Protein AF-A0A9X2EWD2-F1 (afdb_monomer)

Foldseek 3Di:
DVPADPDLQQDFDWDFDQFDADPVRDGHHGFQKDFPDFDPDPDPVVDGDGDMDHDVGDIDTDPDGSCHVVVVVVVVVVD

Structure (mmCIF, N/CA/C/O backbone):
data_AF-A0A9X2EWD2-F1
#
_entry.id   AF-A0A9X2EWD2-F1
#
loop_
_atom_site.group_PDB
_atom_site.id
_atom_site.type_symbol
_atom_site.label_atom_id
_atom_site.label_alt_id
_atom_site.label_comp_id
_atom_site.label_asym_id
_atom_site.label_entity_id
_atom_site.label_seq_id
_atom_site.pdbx_PDB_ins_code
_atom_site.Cartn_x
_atom_site.Cartn_y
_atom_site.Cartn_z
_atom_site.occupancy
_atom_site.B_iso_or_equiv
_atom_site.auth_seq_id
_atom_site.auth_comp_id
_atom_site.auth_asym_id
_atom_site.auth_atom_id
_atom_site.pdbx_PDB_model_num
ATOM 1 N N . LEU A 1 1 ? -13.001 5.943 4.984 1.00 83.12 1 LEU A N 1
ATOM 2 C CA . LEU A 1 1 ? -14.239 5.197 5.322 1.00 83.12 1 LEU A CA 1
ATOM 3 C C . LEU A 1 1 ? -15.396 5.814 4.543 1.00 83.12 1 LEU A C 1
ATOM 5 O O . LEU A 1 1 ? -15.257 6.985 4.207 1.00 83.12 1 LEU A O 1
ATOM 9 N N . PRO A 1 2 ? -16.482 5.076 4.248 1.00 85.38 2 PRO A N 1
ATOM 10 C CA . PRO A 1 2 ? -17.582 5.578 3.414 1.00 85.38 2 PRO A CA 1
ATOM 11 C C . PRO A 1 2 ? -18.174 6.912 3.900 1.00 85.38 2 PRO A C 1
ATOM 13 O O . PRO A 1 2 ? -18.418 7.795 3.091 1.00 85.38 2 PRO A O 1
ATOM 16 N N . GLU A 1 3 ? -18.259 7.104 5.220 1.00 91.19 3 GLU A N 1
ATOM 17 C CA . GLU A 1 3 ? -18.814 8.311 5.861 1.00 91.19 3 GLU A CA 1
ATOM 18 C C . GLU A 1 3 ? -17.738 9.306 6.354 1.00 91.19 3 GLU A C 1
ATOM 20 O O . GLU A 1 3 ? -17.949 10.067 7.301 1.00 91.19 3 GLU A O 1
ATOM 25 N N . ALA A 1 4 ? -16.524 9.261 5.797 1.00 93.81 4 ALA A N 1
ATOM 26 C CA . ALA A 1 4 ? -15.427 10.111 6.260 1.00 93.81 4 ALA A CA 1
ATOM 27 C C . ALA A 1 4 ? -15.589 11.577 5.796 1.00 93.81 4 ALA A C 1
ATOM 29 O O . ALA A 1 4 ? -16.003 11.817 4.660 1.00 93.81 4 ALA A O 1
ATOM 30 N N . PRO A 1 5 ? -15.201 12.574 6.622 1.00 93.81 5 PRO A N 1
ATOM 31 C CA . PRO A 1 5 ? -15.170 13.973 6.201 1.00 93.81 5 PRO A CA 1
ATOM 32 C C . PRO A 1 5 ? -14.300 14.187 4.958 1.00 93.81 5 PRO A C 1
ATOM 34 O O . PRO A 1 5 ? -13.285 13.519 4.780 1.00 93.81 5 PRO A O 1
ATOM 37 N N . ALA A 1 6 ? -14.638 15.171 4.125 1.00 94.19 6 ALA A N 1
ATOM 38 C CA . ALA A 1 6 ? -13.835 15.483 2.947 1.00 94.19 6 ALA A CA 1
ATOM 39 C C . ALA A 1 6 ? -12.409 15.958 3.304 1.00 94.19 6 ALA A C 1
ATOM 41 O O . ALA A 1 6 ? -12.165 16.603 4.331 1.00 94.19 6 ALA A O 1
ATOM 42 N N . GLY A 1 7 ? -11.468 15.681 2.398 1.00 92.62 7 GLY A N 1
ATOM 43 C CA . GLY A 1 7 ? -10.073 16.105 2.504 1.00 92.62 7 GLY A CA 1
ATOM 44 C C . GLY A 1 7 ? -9.275 15.351 3.570 1.00 92.62 7 GLY A C 1
ATOM 45 O O . GLY A 1 7 ? -9.627 14.255 4.000 1.00 92.62 7 GLY A O 1
ATOM 46 N N . ASN A 1 8 ? -8.175 15.959 4.018 1.00 92.19 8 ASN A N 1
ATOM 47 C CA . ASN A 1 8 ? -7.186 15.307 4.885 1.00 92.19 8 ASN A CA 1
ATOM 48 C C . ASN A 1 8 ? -7.757 14.801 6.217 1.00 92.19 8 ASN A C 1
ATOM 50 O O . ASN A 1 8 ? -7.236 13.848 6.792 1.00 92.19 8 ASN A O 1
ATOM 54 N N . LYS A 1 9 ? -8.839 15.424 6.697 1.00 91.94 9 LYS A N 1
ATOM 55 C CA . LYS A 1 9 ? -9.533 15.028 7.927 1.00 91.94 9 LYS A CA 1
ATOM 56 C C . LYS A 1 9 ? -10.297 13.710 7.795 1.00 91.94 9 LYS A C 1
ATOM 58 O O . LYS A 1 9 ? -10.696 13.190 8.820 1.00 91.94 9 LYS A O 1
ATOM 63 N N . GLY A 1 10 ? -10.524 13.187 6.590 1.00 95.06 10 GLY A N 1
ATOM 64 C CA . GLY A 1 10 ? -11.142 11.873 6.374 1.00 95.06 10 GLY A CA 1
ATOM 65 C C . GLY A 1 10 ? -10.154 10.743 6.101 1.00 95.06 10 GLY A C 1
ATOM 66 O O . GLY A 1 10 ? -10.556 9.590 5.933 1.00 95.06 10 GLY A O 1
ATOM 67 N N . ILE A 1 11 ? -8.855 11.046 6.034 1.00 9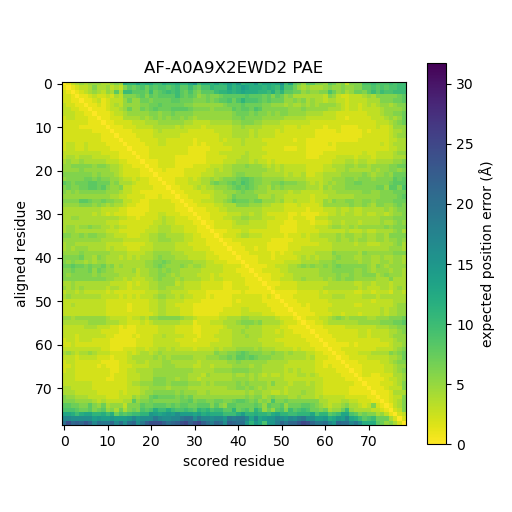5.69 11 ILE A N 1
ATOM 68 C CA . ILE A 1 11 ? -7.837 10.043 5.727 1.00 95.69 11 ILE A CA 1
ATOM 69 C C . ILE A 1 11 ? -7.659 9.137 6.946 1.00 95.69 11 ILE A C 1
ATOM 71 O O . ILE A 1 11 ? -7.408 9.600 8.056 1.00 95.69 11 ILE A O 1
ATOM 75 N N . SER A 1 12 ? -7.777 7.831 6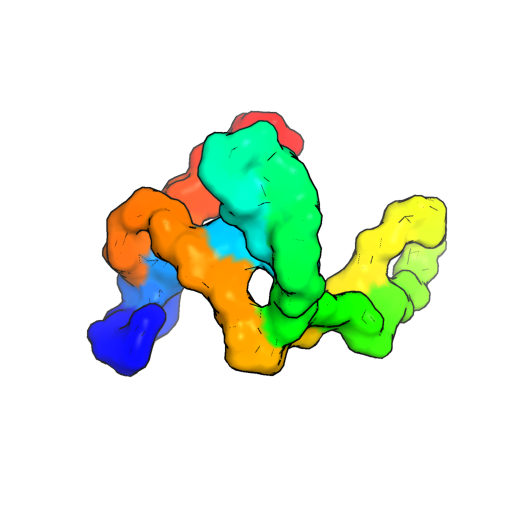.728 1.00 96.56 12 SER A N 1
ATOM 76 C CA . SER A 1 12 ? -7.481 6.782 7.709 1.00 96.56 12 SER A CA 1
ATOM 77 C C . SER A 1 12 ? -6.289 5.965 7.216 1.00 96.56 12 SER A C 1
ATOM 79 O O . SER A 1 12 ? -6.060 5.895 6.009 1.00 96.56 12 SER A O 1
ATOM 81 N N . LEU A 1 13 ? -5.526 5.374 8.133 1.00 95.75 13 LEU A N 1
ATOM 82 C CA . LEU A 1 13 ? -4.362 4.556 7.802 1.00 95.75 13 LEU A CA 1
ATOM 83 C C . LEU A 1 13 ? -4.733 3.077 7.916 1.00 95.75 13 LEU A C 1
ATOM 85 O O . LEU A 1 13 ? -5.392 2.681 8.874 1.00 95.75 13 LEU A O 1
ATOM 89 N N . PHE A 1 14 ? -4.314 2.270 6.945 1.00 96.31 14 PHE A N 1
ATOM 90 C CA . PHE A 1 14 ? -4.596 0.839 6.922 1.00 96.31 14 PHE A CA 1
ATOM 91 C C . PHE A 1 14 ? -3.315 0.040 6.709 1.00 96.31 14 PHE A C 1
ATOM 93 O O . PHE A 1 14 ? -2.497 0.380 5.855 1.00 96.31 14 PHE A O 1
ATOM 100 N N . LEU A 1 15 ? -3.176 -1.054 7.452 1.00 95.25 15 LEU A N 1
ATOM 101 C CA . LEU A 1 15 ? -2.238 -2.124 7.144 1.00 95.25 15 LEU A CA 1
ATOM 102 C C . LEU A 1 15 ? -2.863 -3.016 6.068 1.00 95.25 15 LEU A C 1
ATOM 104 O O . LEU A 1 15 ? -3.936 -3.577 6.286 1.00 95.25 15 LEU A O 1
ATOM 108 N N . VAL A 1 16 ? -2.197 -3.166 4.925 1.00 97.06 16 VAL A N 1
ATOM 109 C CA . VAL A 1 16 ? -2.680 -3.990 3.806 1.00 97.06 16 VAL A CA 1
ATOM 110 C C . VAL A 1 16 ? -1.576 -4.978 3.416 1.00 97.06 16 VAL A C 1
ATOM 112 O O . VAL A 1 16 ? -0.678 -4.624 2.649 1.00 97.06 16 VAL A O 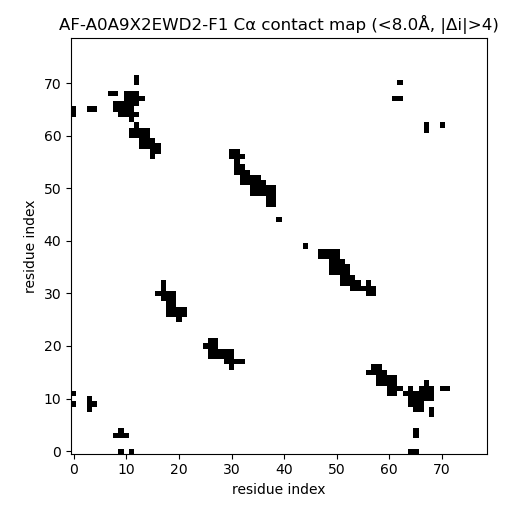1
ATOM 115 N N . PRO A 1 17 ? -1.564 -6.196 3.985 1.00 96.56 17 PRO A N 1
ATOM 116 C CA . PRO A 1 17 ? -0.474 -7.137 3.762 1.00 96.56 17 PRO A CA 1
ATOM 117 C C . PRO A 1 17 ? -0.627 -7.843 2.409 1.00 96.56 17 PRO A C 1
ATOM 119 O O . PRO A 1 17 ? -1.743 -8.081 1.953 1.00 96.56 17 PRO A O 1
ATOM 122 N N . ARG A 1 18 ? 0.493 -8.216 1.771 1.00 96.38 18 ARG A N 1
ATOM 123 C CA . ARG A 1 18 ? 0.487 -8.975 0.501 1.00 96.38 18 ARG A CA 1
ATOM 124 C C . ARG A 1 18 ? -0.127 -10.370 0.650 1.00 96.38 18 ARG A C 1
ATOM 126 O O . ARG A 1 18 ? -0.732 -10.864 -0.292 1.00 96.38 18 ARG A O 1
ATOM 133 N N . PHE A 1 19 ? 0.039 -10.983 1.814 1.00 97.00 19 PHE A N 1
ATOM 134 C CA . PHE A 1 19 ? -0.545 -12.269 2.177 1.00 97.00 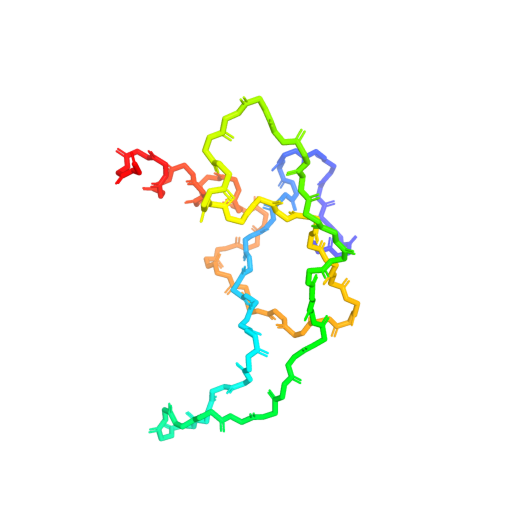19 PHE A CA 1
ATOM 135 C C . PHE A 1 19 ? -1.246 -12.117 3.524 1.00 97.00 19 PHE A C 1
ATOM 137 O O . PHE A 1 19 ? -0.794 -11.336 4.364 1.00 97.00 19 PHE A O 1
ATOM 144 N N . ALA A 1 20 ? -2.331 -12.852 3.743 1.00 94.44 20 ALA A N 1
ATOM 145 C CA . ALA A 1 20 ? -2.894 -13.005 5.075 1.00 94.44 20 ALA A CA 1
ATOM 146 C C . ALA A 1 20 ? -1.854 -13.637 6.016 1.00 94.44 20 ALA A C 1
ATOM 148 O O . ALA A 1 20 ? -0.976 -14.381 5.577 1.00 94.44 20 ALA A O 1
ATOM 149 N N . VAL A 1 21 ? -1.953 -13.333 7.307 1.00 94.88 21 VAL A N 1
ATOM 150 C CA . VAL A 1 21 ? -1.095 -13.915 8.342 1.00 94.88 21 VAL A CA 1
ATOM 151 C C . VAL A 1 21 ? -1.993 -14.721 9.267 1.00 94.88 21 VAL A C 1
ATOM 153 O O . VAL A 1 21 ? -2.992 -14.191 9.756 1.00 94.88 21 VAL A O 1
ATOM 156 N N 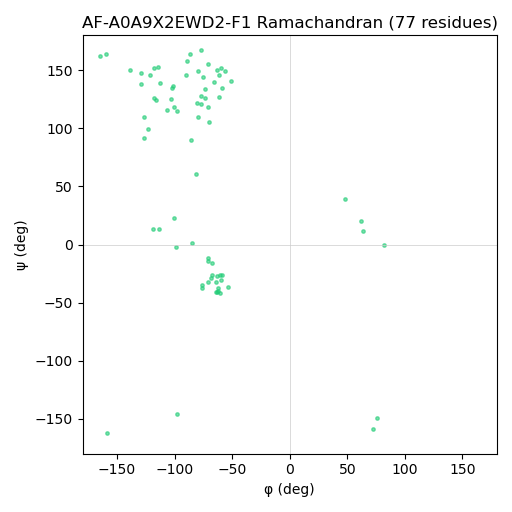. ASN A 1 22 ? -1.666 -15.998 9.442 1.00 94.75 22 ASN A N 1
ATOM 157 C CA . ASN A 1 22 ? -2.381 -16.902 10.339 1.00 94.75 22 ASN A CA 1
ATOM 158 C C . ASN A 1 22 ? -1.980 -16.640 11.800 1.00 94.75 22 ASN A C 1
ATOM 160 O O . ASN A 1 22 ? -0.973 -15.983 12.068 1.00 94.75 22 ASN A O 1
ATOM 164 N N . ASP A 1 23 ? -2.731 -17.195 12.753 1.00 95.19 23 ASP A N 1
ATOM 165 C CA . ASP A 1 23 ? -2.479 -16.999 14.191 1.00 95.19 23 ASP A CA 1
ATOM 166 C C . ASP A 1 23 ? -1.097 -17.509 14.646 1.00 95.19 23 ASP A C 1
ATOM 168 O O . ASP A 1 23 ? -0.528 -17.003 15.611 1.00 95.19 23 ASP A O 1
ATOM 172 N N . ASP A 1 24 ? -0.530 -18.486 13.932 1.00 95.81 24 ASP A N 1
ATOM 173 C CA . ASP A 1 24 ? 0.816 -19.027 14.158 1.00 95.81 24 ASP A CA 1
ATOM 174 C C . ASP A 1 24 ? 1.934 -18.219 13.464 1.00 95.81 24 ASP A C 1
ATOM 176 O O . ASP A 1 24 ? 3.109 -18.580 13.542 1.00 95.81 24 ASP A O 1
ATOM 180 N N . GLY A 1 25 ? 1.582 -17.126 12.778 1.00 93.50 25 GLY A N 1
ATOM 181 C CA . GLY A 1 25 ? 2.501 -16.269 12.029 1.00 93.50 25 GLY A CA 1
ATOM 182 C C . GLY A 1 25 ? 2.862 -16.778 10.631 1.00 93.50 25 GLY A C 1
ATOM 183 O O . GLY A 1 25 ? 3.616 -16.108 9.921 1.00 93.50 25 GLY A O 1
ATOM 184 N N . SER A 1 26 ? 2.341 -17.932 10.204 1.00 96.94 26 SER A N 1
ATOM 185 C CA . SER A 1 26 ? 2.551 -18.441 8.846 1.00 96.94 26 SER A CA 1
ATOM 186 C C . SER A 1 26 ? 1.789 -17.617 7.798 1.00 96.94 26 SER A C 1
ATOM 188 O O . SER A 1 26 ? 0.791 -16.951 8.092 1.00 96.94 26 SER A O 1
ATOM 190 N N . LEU A 1 27 ? 2.276 -17.646 6.551 1.00 97.44 27 LEU A N 1
ATOM 191 C CA . LEU A 1 27 ? 1.624 -16.965 5.431 1.00 97.44 27 LEU A CA 1
ATOM 192 C C . LEU A 1 27 ? 0.405 -17.765 4.959 1.00 97.44 27 LEU A C 1
ATOM 194 O O . LEU A 1 27 ? 0.509 -18.953 4.658 1.00 97.44 27 LEU A O 1
ATOM 198 N N . GLY A 1 28 ? -0.731 -17.084 4.870 1.00 95.50 28 GLY A N 1
ATOM 199 C CA . GLY A 1 28 ? -1.973 -17.595 4.308 1.00 95.50 28 GLY A CA 1
ATOM 200 C C . GLY A 1 28 ? -2.185 -17.157 2.857 1.00 95.50 28 GLY A C 1
ATOM 201 O O . GLY A 1 28 ? -1.250 -17.024 2.067 1.00 95.50 28 GLY A O 1
ATOM 202 N N . GLU A 1 29 ? -3.450 -16.933 2.507 1.00 96.12 29 GLU A N 1
ATOM 203 C CA . GLU A 1 29 ? -3.883 -16.571 1.156 1.00 96.12 29 GLU A CA 1
ATOM 204 C C . GLU A 1 29 ? -3.282 -15.240 0.671 1.00 96.12 29 GLU A C 1
ATOM 206 O O . GLU A 1 29 ? -3.075 -14.305 1.450 1.00 96.12 29 GLU A O 1
ATOM 211 N N . ALA A 1 30 ? -3.011 -15.142 -0.633 1.00 96.88 30 ALA A N 1
ATOM 212 C CA . ALA A 1 30 ? -2.602 -13.890 -1.258 1.00 96.88 30 ALA A CA 1
ATOM 213 C C . ALA A 1 30 ? -3.735 -12.855 -1.207 1.00 96.88 30 ALA A C 1
ATOM 215 O O . ALA A 1 30 ? -4.898 -13.169 -1.433 1.00 96.88 30 ALA A O 1
ATOM 216 N N . ASN A 1 31 ? -3.382 -11.605 -0.933 1.00 97.25 31 ASN A N 1
ATOM 217 C CA . ASN A 1 31 ? -4.320 -10.492 -0.910 1.00 97.25 31 ASN A CA 1
ATOM 218 C C . ASN A 1 31 ? -4.444 -9.854 -2.303 1.00 97.25 31 ASN A C 1
ATOM 220 O O . ASN A 1 31 ? -3.526 -9.936 -3.123 1.00 97.25 31 ASN A O 1
ATOM 224 N N . SER A 1 32 ? -5.547 -9.152 -2.550 1.00 97.19 32 SER A N 1
ATOM 225 C CA . SER A 1 32 ? -5.869 -8.545 -3.848 1.00 97.19 32 SER A CA 1
ATOM 226 C C . SER A 1 32 ? -5.162 -7.203 -4.078 1.00 97.19 32 SER A C 1
ATOM 228 O O . SER A 1 32 ? -5.790 -6.153 -4.233 1.00 97.19 32 SER A O 1
ATOM 230 N N . LEU A 1 33 ? -3.828 -7.222 -4.078 1.00 97.19 33 LEU A N 1
ATOM 231 C CA . LEU A 1 33 ? -2.986 -6.062 -4.370 1.00 97.19 33 LEU A CA 1
ATOM 232 C C . LEU A 1 33 ? -1.787 -6.436 -5.243 1.00 97.19 33 LEU A C 1
ATOM 234 O O . LEU A 1 33 ? -1.252 -7.541 -5.153 1.00 97.19 33 LEU A O 1
ATOM 238 N N . GLY A 1 34 ? -1.319 -5.500 -6.065 1.00 96.62 34 GLY A N 1
ATOM 239 C CA . GLY A 1 34 ? -0.202 -5.763 -6.967 1.00 96.62 34 GLY A CA 1
ATOM 240 C C . GLY A 1 34 ? 0.442 -4.514 -7.554 1.00 96.62 34 GLY A C 1
ATOM 241 O O . GLY A 1 34 ? -0.137 -3.430 -7.552 1.00 96.62 34 GLY A O 1
ATOM 242 N N . CYS A 1 35 ? 1.658 -4.691 -8.071 1.00 97.06 35 CYS A N 1
ATOM 243 C CA . CYS A 1 35 ? 2.372 -3.674 -8.836 1.00 97.06 35 CYS A CA 1
ATOM 244 C C . CYS A 1 35 ? 1.838 -3.663 -10.274 1.00 97.06 35 CYS A C 1
ATOM 246 O O . CYS A 1 35 ? 2.081 -4.608 -11.023 1.00 97.06 35 CYS A O 1
ATOM 248 N N . GLY A 1 36 ? 1.116 -2.608 -10.654 1.00 96.69 36 GLY A N 1
ATOM 249 C CA . GLY A 1 36 ? 0.587 -2.435 -12.010 1.00 96.69 36 GLY A CA 1
ATOM 250 C C . GLY A 1 36 ? 1.654 -2.005 -13.017 1.00 96.69 36 GLY A C 1
ATOM 251 O O . GLY A 1 36 ? 1.626 -2.430 -14.169 1.00 96.69 36 GLY A O 1
ATOM 252 N N . SER A 1 37 ? 2.618 -1.193 -12.582 1.00 97.44 37 SER A N 1
ATOM 253 C CA . SER A 1 37 ? 3.742 -0.737 -13.405 1.00 97.44 37 SER A CA 1
ATOM 254 C C . SER A 1 37 ? 4.909 -0.254 -12.543 1.00 97.44 37 SER A C 1
ATOM 256 O O . SER A 1 37 ? 4.748 0.014 -11.351 1.00 97.44 37 SER A O 1
ATOM 258 N N . LEU A 1 38 ? 6.086 -0.135 -13.165 1.00 98.06 38 LEU A N 1
ATOM 259 C CA . LEU A 1 38 ? 7.290 0.444 -12.571 1.00 98.06 38 L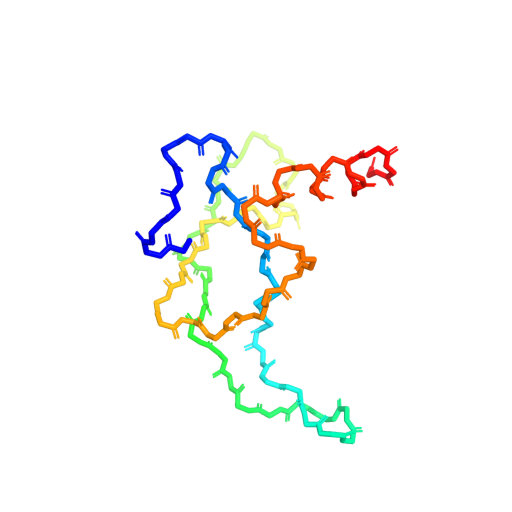EU A CA 1
ATOM 260 C C . LEU A 1 38 ? 7.646 1.758 -13.264 1.00 98.06 38 LEU A C 1
ATOM 262 O O . LEU A 1 38 ? 7.603 1.852 -14.490 1.00 98.06 38 LEU A O 1
ATOM 266 N N . GLU A 1 39 ? 8.050 2.747 -12.474 1.00 98.12 39 GLU A N 1
ATOM 267 C CA . GLU A 1 39 ? 8.418 4.067 -12.978 1.00 98.12 39 GLU A CA 1
ATOM 268 C C . GLU A 1 39 ? 9.775 4.065 -13.688 1.00 98.12 39 GLU A C 1
ATOM 270 O O . GLU A 1 39 ? 10.786 3.589 -13.149 1.00 98.12 39 GLU A O 1
ATOM 275 N N . HIS A 1 40 ? 9.824 4.698 -14.864 1.00 96.69 40 HIS A N 1
ATOM 276 C CA . HIS A 1 40 ? 11.070 4.983 -15.572 1.00 96.69 40 HIS A CA 1
ATOM 277 C C . HIS A 1 40 ? 11.676 6.297 -15.064 1.00 96.69 40 HIS A C 1
ATOM 279 O O . HIS A 1 40 ? 11.375 7.392 -15.540 1.00 96.69 40 HIS A O 1
ATOM 285 N N . LYS A 1 41 ? 12.518 6.172 -14.039 1.00 97.31 41 LYS A N 1
ATOM 286 C CA . LYS A 1 41 ? 13.121 7.295 -13.312 1.00 97.31 41 LYS A CA 1
ATOM 287 C C . LYS A 1 41 ? 14.409 7.793 -13.975 1.00 97.31 41 LYS A C 1
ATOM 289 O O . LYS A 1 41 ? 15.029 7.076 -14.747 1.00 97.31 41 LYS A O 1
ATOM 294 N N . MET A 1 42 ? 14.852 8.996 -13.605 1.00 97.81 42 MET A N 1
ATOM 295 C CA . MET A 1 42 ? 16.150 9.565 -14.014 1.00 97.81 42 MET A CA 1
ATOM 296 C C . MET A 1 42 ? 17.360 8.822 -13.410 1.00 97.81 42 MET A C 1
ATOM 298 O O . MET A 1 42 ?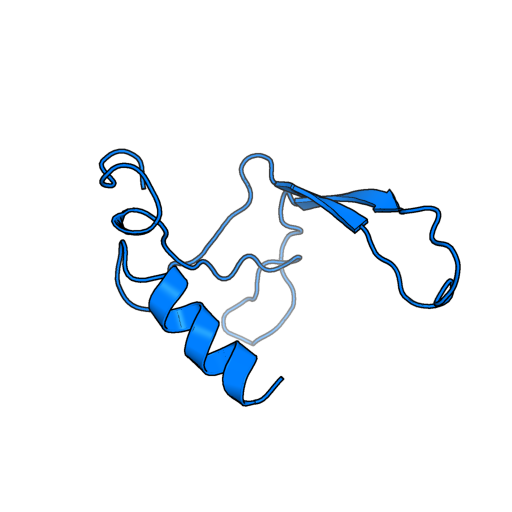 18.435 8.819 -13.998 1.00 97.81 42 MET A O 1
ATOM 302 N N . GLY A 1 43 ? 17.176 8.175 -12.254 1.00 96.06 43 GLY A N 1
ATOM 303 C CA . GLY A 1 43 ? 18.193 7.407 -11.534 1.00 96.06 43 GLY A CA 1
ATOM 304 C C . GLY A 1 43 ? 17.548 6.407 -10.571 1.00 96.06 43 GLY A C 1
ATOM 305 O O . GLY A 1 43 ? 16.361 6.112 -10.700 1.00 96.06 43 GLY A O 1
ATOM 306 N N . ILE A 1 44 ? 18.311 5.888 -9.594 1.00 96.56 44 ILE A N 1
ATOM 307 C CA . ILE A 1 44 ? 17.854 4.911 -8.573 1.00 96.56 44 ILE A CA 1
ATOM 308 C C . ILE A 1 44 ? 17.076 3.715 -9.163 1.00 96.56 44 ILE A C 1
ATOM 310 O O . ILE A 1 44 ? 16.097 3.235 -8.594 1.00 96.56 44 ILE A O 1
ATOM 314 N N . HIS A 1 45 ? 17.520 3.219 -10.321 1.00 95.19 45 HIS A N 1
ATOM 315 C CA . HIS A 1 45 ? 16.815 2.180 -11.082 1.00 95.19 45 HIS A CA 1
ATOM 316 C C . HIS A 1 45 ? 16.691 0.843 -10.336 1.00 95.19 45 HIS A C 1
ATOM 318 O O . HIS A 1 45 ? 15.729 0.117 -10.555 1.00 95.19 45 HIS A O 1
ATOM 324 N N . GLY A 1 46 ? 17.624 0.538 -9.426 1.00 96.94 46 GLY A N 1
ATOM 325 C CA . GLY A 1 46 ? 17.561 -0.660 -8.580 1.00 96.94 46 GLY A CA 1
ATOM 326 C C . GLY A 1 46 ? 16.475 -0.614 -7.497 1.00 96.94 46 GLY A C 1
ATOM 327 O O . GLY A 1 46 ? 16.196 -1.638 -6.881 1.00 96.94 46 GLY A O 1
ATOM 328 N N . ASN A 1 47 ? 15.853 0.547 -7.257 1.00 97.56 47 ASN A N 1
ATOM 329 C CA . ASN A 1 47 ? 14.726 0.684 -6.342 1.00 97.56 47 ASN A 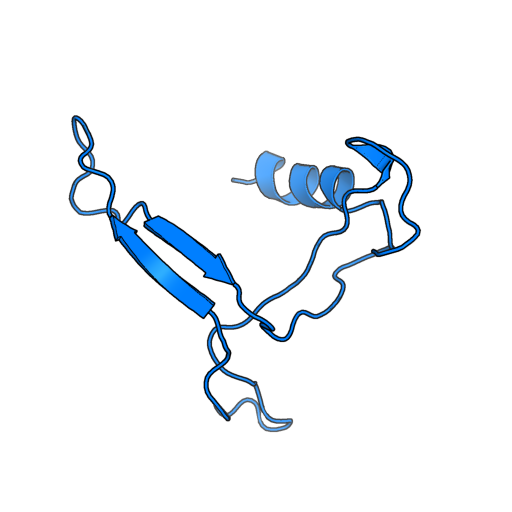CA 1
ATOM 330 C C . ASN A 1 47 ? 13.410 0.668 -7.137 1.00 97.56 47 ASN A C 1
ATOM 332 O O . ASN A 1 47 ? 13.153 1.558 -7.956 1.00 97.56 47 ASN A O 1
ATOM 336 N N . ALA A 1 48 ? 12.590 -0.360 -6.914 1.00 97.00 48 ALA A N 1
ATOM 337 C CA . ALA A 1 48 ? 11.297 -0.510 -7.569 1.00 97.00 48 ALA A CA 1
ATOM 338 C C . ALA A 1 48 ? 10.312 0.542 -7.035 1.00 97.00 48 ALA A C 1
ATOM 340 O O . ALA A 1 48 ? 9.813 0.442 -5.918 1.00 97.00 48 ALA A O 1
ATOM 341 N N . THR A 1 49 ? 10.047 1.564 -7.847 1.00 97.75 49 THR A N 1
ATOM 342 C CA . THR A 1 49 ? 9.015 2.573 -7.582 1.00 97.75 49 THR A CA 1
ATOM 343 C C . THR A 1 49 ? 7.811 2.200 -8.423 1.00 97.75 49 THR A C 1
ATOM 345 O O . THR A 1 49 ? 7.940 2.122 -9.645 1.00 97.75 49 THR A O 1
ATOM 348 N N . CYS A 1 50 ? 6.688 1.913 -7.774 1.00 97.38 50 CYS A N 1
ATOM 349 C CA . CYS A 1 50 ? 5.588 1.183 -8.388 1.00 97.38 50 CYS A CA 1
ATOM 350 C C . CYS A 1 50 ? 4.290 1.984 -8.365 1.00 97.38 50 CYS A C 1
ATOM 352 O O . CYS A 1 50 ? 3.970 2.615 -7.355 1.00 97.38 50 CYS A O 1
ATOM 354 N N . VAL A 1 51 ? 3.480 1.825 -9.409 1.00 97.88 51 VAL A N 1
ATOM 355 C CA . VAL A 1 51 ? 2.035 2.037 -9.298 1.00 97.88 51 VAL A CA 1
ATOM 356 C C . VAL A 1 51 ? 1.444 0.816 -8.602 1.00 97.88 51 VAL A C 1
ATOM 358 O O . VAL A 1 51 ? 1.589 -0.312 -9.078 1.00 97.88 51 VAL A O 1
ATOM 361 N N . MET A 1 52 ? 0.797 1.035 -7.460 1.00 97.75 52 MET A N 1
ATOM 362 C CA . MET A 1 52 ? 0.178 -0.023 -6.663 1.00 97.75 52 MET A CA 1
ATOM 363 C C . MET A 1 52 ? -1.335 -0.017 -6.860 1.00 97.75 52 MET A C 1
ATOM 365 O O . MET A 1 52 ? -1.990 0.993 -6.611 1.00 97.75 52 MET A O 1
ATOM 369 N N . ASN A 1 53 ? -1.880 -1.162 -7.257 1.00 97.44 53 ASN A N 1
ATOM 370 C CA . ASN A 1 53 ? -3.313 -1.373 -7.409 1.00 97.44 53 ASN A CA 1
ATOM 371 C C . ASN A 1 53 ? -3.843 -2.170 -6.219 1.00 97.44 53 ASN A C 1
ATOM 373 O O . ASN A 1 53 ? -3.250 -3.180 -5.834 1.00 97.44 53 ASN A O 1
ATOM 377 N N . PHE A 1 54 ? -4.971 -1.725 -5.673 1.00 97.19 54 PHE A N 1
ATOM 378 C CA . PHE A 1 54 ? -5.693 -2.382 -4.589 1.00 97.19 54 PHE A CA 1
ATOM 379 C C . PHE A 1 54 ? -7.142 -2.567 -5.035 1.00 97.19 54 PHE A C 1
ATOM 381 O O . PHE A 1 54 ? -7.868 -1.582 -5.156 1.00 97.19 54 PHE A O 1
ATOM 388 N N . ASP A 1 55 ? -7.555 -3.807 -5.288 1.00 94.44 55 ASP A N 1
ATOM 389 C CA . ASP A 1 55 ? -8.900 -4.124 -5.780 1.00 94.44 55 ASP A CA 1
ATOM 390 C C . ASP A 1 55 ? -9.576 -5.102 -4.821 1.00 94.44 55 ASP A C 1
ATOM 392 O O . ASP A 1 55 ? -9.250 -6.285 -4.782 1.00 94.44 55 ASP A O 1
ATOM 396 N N . GLY A 1 56 ? -10.435 -4.583 -3.943 1.00 94.06 56 GLY A N 1
ATOM 397 C CA . GLY A 1 56 ? -11.016 -5.384 -2.863 1.00 94.06 56 GLY A CA 1
ATOM 398 C C . GLY A 1 56 ? -9.981 -5.937 -1.871 1.00 94.06 56 GLY A C 1
ATOM 399 O O . GLY A 1 56 ? -10.271 -6.898 -1.161 1.00 94.06 56 GLY A O 1
ATOM 400 N N . ALA A 1 57 ? -8.777 -5.351 -1.812 1.00 96.88 57 ALA A N 1
ATOM 401 C CA . ALA A 1 57 ? -7.722 -5.779 -0.898 1.00 96.88 57 ALA A CA 1
ATOM 402 C C . ALA A 1 57 ? -8.183 -5.690 0.563 1.00 96.88 57 ALA A C 1
ATOM 404 O O . ALA A 1 57 ? -8.720 -4.672 1.012 1.00 96.88 57 ALA A O 1
ATOM 405 N N . ARG A 1 58 ? -7.902 -6.734 1.343 1.00 96.31 58 ARG A N 1
ATOM 406 C CA . ARG A 1 58 ? -8.163 -6.741 2.780 1.00 96.31 58 ARG A CA 1
ATOM 407 C C . ARG A 1 58 ? -7.192 -5.804 3.491 1.00 96.31 58 ARG A C 1
ATOM 409 O O . ARG A 1 58 ? -5.984 -6.040 3.480 1.00 96.31 58 ARG A O 1
ATOM 416 N N . GLY A 1 59 ? -7.735 -4.776 4.135 1.00 95.62 59 GLY A N 1
ATOM 417 C CA . GLY A 1 59 ? -6.996 -3.840 4.977 1.00 95.62 59 GLY A CA 1
ATOM 418 C C . GLY A 1 59 ? -7.466 -3.877 6.428 1.00 95.62 59 GLY A C 1
ATOM 419 O O . GLY A 1 59 ? -8.629 -4.161 6.711 1.00 95.62 59 GLY A O 1
ATOM 420 N N . PHE A 1 60 ? -6.562 -3.560 7.347 1.00 94.62 60 PHE A N 1
ATOM 421 C CA . PHE A 1 60 ? -6.820 -3.477 8.783 1.00 94.62 60 PHE A CA 1
ATOM 422 C C . PHE A 1 60 ? -6.574 -2.044 9.238 1.00 94.62 60 PHE A C 1
ATOM 424 O O . PHE A 1 60 ? -5.512 -1.491 8.958 1.00 94.62 60 PHE A O 1
ATOM 431 N N . LEU A 1 61 ? -7.554 -1.426 9.896 1.00 95.50 61 LEU A N 1
ATOM 432 C CA . LEU A 1 61 ? -7.414 -0.055 10.381 1.00 95.50 61 LEU A CA 1
ATOM 433 C C . LEU A 1 61 ? -6.257 0.021 11.384 1.00 95.50 61 LEU A C 1
ATOM 435 O O . LEU A 1 61 ? -6.220 -0.738 12.351 1.00 95.50 61 LEU A O 1
ATOM 439 N N . LEU A 1 62 ? -5.326 0.942 11.146 1.00 93.19 62 LEU A N 1
ATOM 440 C CA . LEU A 1 62 ? -4.206 1.210 12.035 1.00 93.19 62 LEU A CA 1
ATOM 441 C C . LEU A 1 62 ? -4.443 2.540 12.757 1.00 93.19 62 LEU A C 1
ATOM 443 O O . LEU A 1 62 ? -4.465 3.602 12.131 1.00 93.19 62 LEU A O 1
ATOM 447 N N . GLY A 1 63 ? -4.597 2.471 14.078 1.00 90.94 63 GLY A N 1
ATOM 448 C CA . GLY A 1 63 ? -4.963 3.621 14.903 1.00 90.94 63 GLY A CA 1
ATOM 449 C C . GLY A 1 63 ? -6.444 3.981 14.776 1.00 90.94 63 GLY A C 1
ATOM 450 O O . GLY A 1 63 ? -7.290 3.117 14.560 1.00 90.94 63 GLY A O 1
ATOM 451 N N . GLU A 1 64 ? -6.753 5.268 14.922 1.00 93.25 64 GLU A N 1
ATOM 452 C CA . GLU A 1 64 ? -8.133 5.756 14.949 1.00 93.25 64 GLU A CA 1
ATOM 453 C C . GLU A 1 64 ? -8.664 6.118 13.549 1.00 93.25 64 GLU A C 1
ATOM 455 O O . GLU A 1 64 ? -7.923 6.672 12.720 1.00 93.25 64 GLU A O 1
ATOM 460 N N . PRO A 1 65 ? -9.967 5.898 13.278 1.00 94.94 65 PRO A N 1
ATOM 461 C CA . PRO A 1 65 ? -10.614 6.385 12.066 1.00 94.94 65 PRO A CA 1
ATOM 462 C C . PRO A 1 65 ? -10.359 7.880 11.854 1.00 94.94 65 PRO A C 1
ATOM 464 O O . PRO A 1 65 ? -10.395 8.667 12.798 1.00 94.94 65 PRO A O 1
ATOM 467 N N . ASN A 1 66 ? -10.144 8.295 10.604 1.00 94.94 66 ASN A N 1
ATOM 468 C CA . ASN A 1 66 ? -9.998 9.704 10.204 1.00 94.94 66 ASN A CA 1
ATOM 469 C C . ASN A 1 66 ? -8.772 10.428 10.811 1.00 94.94 66 ASN A C 1
ATOM 471 O O . ASN A 1 66 ? -8.644 11.651 10.723 1.00 94.94 66 ASN A O 1
ATOM 475 N N . ARG A 1 67 ? -7.840 9.683 11.421 1.00 93.88 67 ARG A N 1
ATOM 476 C CA . ARG A 1 67 ? -6.581 10.194 11.996 1.00 93.88 67 ARG A CA 1
ATOM 477 C C . ARG A 1 67 ? -5.339 9.700 11.248 1.00 93.88 67 ARG A C 1
ATOM 479 O O . ARG A 1 67 ? -4.221 9.893 11.718 1.00 93.88 67 ARG A O 1
ATOM 486 N N . GLY A 1 68 ? -5.519 9.123 10.061 1.00 93.25 68 GLY A N 1
ATOM 487 C CA . GLY A 1 68 ? -4.469 8.444 9.303 1.00 93.25 68 GLY A CA 1
ATOM 488 C C . GLY A 1 68 ? -3.294 9.341 8.933 1.00 93.25 68 GLY A C 1
ATOM 489 O O . GLY A 1 68 ? -2.150 8.933 9.098 1.00 93.25 68 GLY A O 1
ATOM 490 N N . LEU A 1 69 ? -3.549 10.583 8.509 1.00 92.50 69 LEU A N 1
ATOM 491 C CA . LEU A 1 69 ? -2.470 11.513 8.159 1.00 92.50 69 LEU A CA 1
ATOM 492 C C . LEU A 1 69 ? -1.592 11.866 9.374 1.00 92.50 69 LEU A C 1
ATOM 494 O O . LEU A 1 69 ? -0.372 11.906 9.259 1.00 92.50 69 LEU A O 1
ATOM 498 N N . ALA A 1 70 ? -2.202 12.072 10.547 1.00 90.62 70 ALA A N 1
ATOM 499 C CA . ALA A 1 70 ? -1.460 12.323 11.782 1.00 90.62 70 ALA A CA 1
ATOM 500 C C . ALA A 1 70 ? -0.596 11.113 12.170 1.00 90.62 70 ALA A C 1
ATOM 502 O O . ALA A 1 70 ? 0.561 11.288 12.544 1.00 90.62 70 ALA A O 1
ATOM 503 N N . CYS A 1 71 ? -1.129 9.895 12.018 1.00 89.69 71 CYS A N 1
ATOM 504 C CA . CYS A 1 71 ? -0.355 8.668 12.193 1.00 89.69 71 CYS A CA 1
ATOM 505 C C . CYS A 1 71 ? 0.794 8.562 11.180 1.00 89.69 71 CYS A C 1
ATOM 507 O O . CYS A 1 71 ? 1.888 8.177 11.560 1.00 89.69 71 CYS A O 1
ATOM 509 N N . MET A 1 72 ? 0.611 8.941 9.912 1.00 89.94 72 MET A N 1
ATOM 510 C CA . MET A 1 72 ? 1.709 8.897 8.934 1.00 89.94 72 MET A CA 1
ATOM 511 C C . MET A 1 72 ? 2.880 9.814 9.307 1.00 89.94 72 MET A C 1
ATOM 513 O O . MET A 1 72 ? 4.034 9.418 9.139 1.00 89.94 72 MET A O 1
ATOM 517 N N . PHE A 1 73 ? 2.618 10.996 9.873 1.00 88.69 73 PHE A N 1
ATOM 518 C CA . PHE A 1 73 ? 3.687 11.911 10.289 1.00 88.69 73 PHE A CA 1
ATOM 519 C C . PHE A 1 73 ? 4.635 11.305 11.333 1.00 88.69 73 PHE A C 1
ATOM 521 O O . PHE A 1 73 ? 5.825 11.616 11.321 1.00 88.69 73 PHE A O 1
ATOM 528 N N . THR A 1 74 ? 4.160 10.406 12.201 1.00 86.81 74 THR A N 1
ATOM 529 C CA . THR A 1 74 ? 5.039 9.758 13.191 1.00 86.81 74 THR A CA 1
ATOM 530 C C .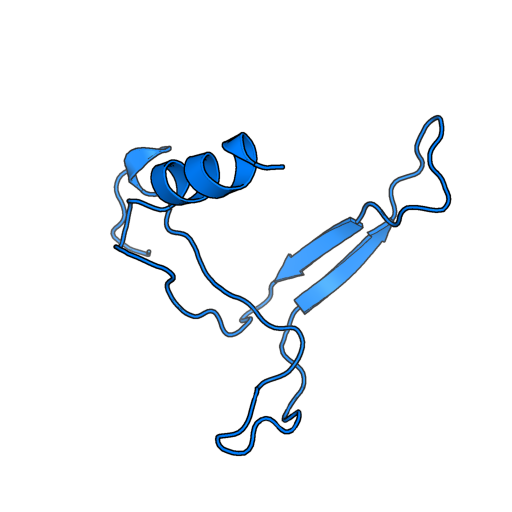 THR A 1 74 ? 6.041 8.803 12.547 1.00 86.81 74 THR A C 1
ATOM 532 O O . THR A 1 74 ? 7.137 8.632 13.074 1.00 86.81 74 THR A O 1
ATOM 535 N N . PHE A 1 75 ? 5.691 8.208 11.403 1.00 82.88 75 PHE A N 1
ATOM 536 C CA . PHE A 1 75 ? 6.611 7.379 10.623 1.00 82.88 75 PHE A CA 1
ATOM 537 C C . PHE A 1 75 ? 7.611 8.233 9.845 1.00 82.88 75 PHE A C 1
ATOM 539 O O . PHE A 1 75 ? 8.776 7.871 9.768 1.00 82.88 75 PHE A O 1
ATOM 546 N N . MET A 1 76 ? 7.183 9.386 9.325 1.00 86.00 76 MET A N 1
ATOM 547 C CA . MET A 1 76 ? 8.047 10.270 8.532 1.00 86.00 76 MET A CA 1
ATOM 548 C C . MET A 1 76 ? 9.123 10.981 9.356 1.00 86.00 76 MET A C 1
ATOM 550 O O . MET A 1 76 ? 10.209 11.219 8.846 1.00 86.00 76 MET A O 1
ATOM 554 N N . ASN A 1 77 ? 8.860 11.303 10.624 1.00 74.94 77 ASN A N 1
ATOM 555 C CA . ASN A 1 77 ? 9.856 11.972 11.473 1.00 74.94 77 ASN A CA 1
ATOM 556 C C . ASN A 1 77 ? 11.073 11.090 11.808 1.00 74.94 77 ASN A C 1
ATOM 558 O O . ASN A 1 77 ? 12.082 11.611 12.272 1.00 74.94 77 ASN A O 1
ATOM 562 N N . ASN A 1 78 ? 10.971 9.775 11.592 1.00 66.12 78 ASN A N 1
ATOM 563 C CA . ASN A 1 78 ? 12.044 8.802 11.805 1.00 66.12 78 ASN A CA 1
ATOM 564 C C . ASN A 1 78 ? 12.436 8.068 10.504 1.00 66.12 78 ASN A C 1
ATOM 566 O O . ASN A 1 78 ? 13.071 7.016 10.584 1.00 66.12 78 ASN A O 1
ATOM 570 N N . ALA A 1 79 ? 11.994 8.569 9.343 1.00 52.28 79 ALA A N 1
ATOM 571 C CA . ALA A 1 79 ? 12.201 7.950 8.031 1.00 52.28 79 ALA A CA 1
ATOM 572 C C . ALA A 1 79 ? 13.498 8.405 7.353 1.00 52.28 79 ALA A C 1
ATOM 574 O O . ALA A 1 79 ? 13.873 9.589 7.515 1.00 52.28 79 ALA A O 1
#

pLDDT: mean 93.49, std 6.9, range [52.28, 98.12]

Radius of gyration: 15.5 Å; Cα contacts (8 Å, |Δi|>4): 112; chains: 1; bounding box: 37×35×30 Å

Secondary structure (DSSP, 8-state):
-TTPPSGGGG--EEE--SEEE-TTS-EEEEPSEEEEEE---SS-TTS--EEEEESS---EEESSTT-HHHHHHHHHTT-

Organism: NCBI:txid2926617

Solvent-accessible surface area (backbone atoms only — not comparable to full-atom values): 4961 Å² total; per-residue (Å²): 98,98,87,43,54,80,65,74,62,16,33,54,33,64,53,65,55,70,41,41,70,44,98,87,69,46,81,53,59,76,35,42,59,47,75,77,46,71,68,90,62,100,58,72,78,91,55,90,48,62,47,74,47,72,63,89,42,66,65,40,79,46,80,57,84,38,41,15,58,67,56,49,50,67,55,57,80,78,104

Nearest PDB structures (foldseek):
  6ijc-assembly1_B  TM=9.692E-01  e=1.719E-08  Roseovarius nubinhibens ISM
  3u33-assembly1_B  TM=9.030E-01  e=3.597E-03  Escherichia coli K-12
  6sd8-assembly1_X  TM=8.660E-01  e=1.268E-02  Bdellovibrio bacteriovorus HD100
  4y9j-assembly1_B  TM=8.385E-01  e=4.797E-02  Caenorhabditis elegans

InterPro domains:
  IPR009100 Acyl-CoA dehydrogenase/oxidase, N-terminal and middle domain superfamily [SSF56645] (4-76)
  IPR052166 Diverse substrate specificity acyl-CoA dehydrogenase [PTHR42803] (1-79)

Mean predicted aligned error: 4.04 Å

Sequence (79 aa):
LPEAPAGNKGISLFLVPRFAVNDDGSLGEANSLGCGSLEHKMGIHGNATCVMNFDGARGFLLGEPNRGLACMFTFMNNA